Protein AF-A0A1Y3TPV0-F1 (afdb_monomer_lite)

Radius of gyration: 14.0 Å; chains: 1; bounding box: 34×34×33 Å

pLDDT: mean 83.7, std 12.56, range [51.34, 97.06]

Structure (mmCIF, N/CA/C/O backbone):
data_AF-A0A1Y3TPV0-F1
#
_entry.id   AF-A0A1Y3TPV0-F1
#
loop_
_atom_site.group_PDB
_atom_site.id
_atom_site.type_symbol
_atom_site.label_atom_id
_atom_site.label_alt_id
_atom_site.label_comp_id
_atom_site.label_asym_id
_atom_site.label_entity_id
_atom_site.label_seq_id
_atom_site.pdbx_PDB_ins_code
_atom_site.Cartn_x
_atom_site.Cartn_y
_atom_site.Cartn_z
_atom_site.occupancy
_atom_site.B_iso_or_equiv
_atom_site.auth_seq_id
_atom_site.auth_comp_id
_atom_site.auth_asym_id
_atom_site.auth_atom_id
_atom_site.pdbx_PDB_model_num
ATOM 1 N N . MET A 1 1 ? 15.309 3.501 -8.047 1.00 60.03 1 MET A N 1
ATOM 2 C CA . MET A 1 1 ? 16.041 2.598 -8.972 1.00 60.03 1 MET A CA 1
ATOM 3 C C . MET A 1 1 ? 16.658 3.480 -10.045 1.00 60.03 1 MET A C 1
ATOM 5 O O . MET A 1 1 ? 16.002 4.439 -10.403 1.00 60.03 1 MET A O 1
ATOM 9 N N . LYS A 1 2 ? 17.910 3.299 -10.492 1.00 57.00 2 LYS A N 1
ATOM 10 C CA . LYS A 1 2 ? 18.499 4.315 -11.390 1.00 57.00 2 LYS A CA 1
ATOM 11 C C . LYS A 1 2 ? 17.843 4.255 -12.780 1.00 57.00 2 LYS A C 1
ATOM 13 O O . LYS A 1 2 ? 18.025 3.264 -13.478 1.00 57.00 2 LYS A O 1
ATOM 18 N N . ASN A 1 3 ? 17.124 5.325 -13.120 1.00 75.00 3 ASN A N 1
ATOM 19 C CA . ASN A 1 3 ? 16.632 5.717 -14.446 1.00 75.00 3 ASN A CA 1
ATOM 20 C C . ASN A 1 3 ? 15.579 4.819 -15.114 1.00 75.00 3 ASN A C 1
ATOM 22 O O . ASN A 1 3 ? 15.450 4.871 -16.332 1.00 75.00 3 ASN A O 1
ATOM 26 N N . ASN A 1 4 ? 14.838 4.012 -14.358 1.00 85.62 4 ASN A N 1
ATOM 27 C CA . ASN A 1 4 ? 13.684 3.305 -14.912 1.00 85.62 4 ASN A CA 1
ATOM 28 C C . ASN A 1 4 ? 12.438 3.764 -14.189 1.00 85.62 4 ASN A C 1
ATOM 30 O O . ASN A 1 4 ? 12.425 3.745 -12.955 1.00 85.62 4 ASN A O 1
ATOM 34 N N . ASP A 1 5 ? 11.418 4.101 -14.965 1.00 94.00 5 ASP A N 1
ATOM 35 C CA . ASP A 1 5 ? 10.106 4.412 -14.436 1.00 94.00 5 ASP A CA 1
ATOM 36 C C . ASP A 1 5 ? 9.507 3.173 -13.765 1.00 94.00 5 ASP A C 1
ATOM 38 O O . ASP A 1 5 ? 9.747 2.026 -14.174 1.00 94.00 5 ASP A O 1
ATOM 42 N N . TYR A 1 6 ? 8.795 3.399 -12.670 1.00 93.50 6 TYR A N 1
ATOM 43 C CA . TYR A 1 6 ? 8.249 2.336 -11.845 1.00 93.50 6 TYR A CA 1
ATOM 44 C C . TYR A 1 6 ? 6.948 2.750 -11.174 1.00 93.50 6 TYR A C 1
ATOM 46 O O . TYR A 1 6 ? 6.688 3.925 -10.928 1.00 93.50 6 TYR A O 1
ATOM 54 N N . ASN A 1 7 ? 6.168 1.740 -10.816 1.00 94.00 7 ASN A N 1
ATOM 55 C CA . ASN A 1 7 ? 4.987 1.869 -9.984 1.00 94.00 7 ASN A CA 1
ATOM 56 C C . ASN A 1 7 ? 5.287 1.357 -8.572 1.00 94.00 7 ASN A C 1
ATOM 58 O O . ASN A 1 7 ? 6.044 0.393 -8.383 1.00 94.00 7 ASN A O 1
ATOM 62 N N . LEU A 1 8 ? 4.703 2.004 -7.568 1.00 93.75 8 LEU A N 1
ATOM 63 C CA . LEU A 1 8 ? 4.730 1.534 -6.190 1.00 93.75 8 LEU A CA 1
ATOM 64 C C . LEU A 1 8 ? 3.469 0.746 -5.883 1.00 93.75 8 LEU A C 1
ATOM 66 O O . LEU A 1 8 ? 2.361 1.215 -6.102 1.00 93.75 8 LEU A O 1
ATOM 70 N N . PHE A 1 9 ? 3.656 -0.432 -5.307 1.00 91.94 9 PHE A N 1
ATOM 71 C CA . PHE A 1 9 ? 2.584 -1.284 -4.823 1.00 91.94 9 PHE A CA 1
ATOM 72 C C . PHE A 1 9 ? 2.709 -1.417 -3.313 1.00 91.94 9 PHE A C 1
ATOM 74 O O . PHE A 1 9 ? 3.738 -1.855 -2.787 1.00 91.94 9 PHE A O 1
ATOM 81 N N . VAL A 1 10 ? 1.655 -1.014 -2.615 1.00 92.31 10 VAL A N 1
ATOM 82 C CA . VAL A 1 10 ? 1.565 -1.021 -1.160 1.00 92.31 10 VAL A CA 1
ATOM 83 C C . VAL A 1 10 ? 0.511 -2.035 -0.751 1.00 92.31 10 VAL A C 1
ATOM 85 O O . VAL A 1 10 ? -0.685 -1.762 -0.809 1.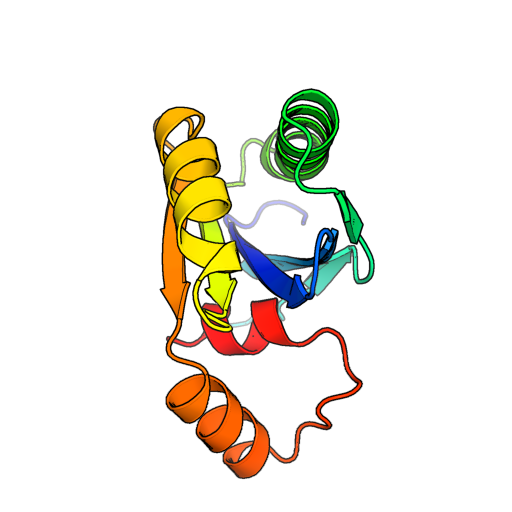00 92.31 10 VAL A O 1
ATOM 88 N N . GLY A 1 11 ? 0.967 -3.215 -0.345 1.00 89.88 11 GLY A N 1
ATOM 89 C CA . GLY A 1 11 ? 0.092 -4.243 0.209 1.00 89.88 11 GLY A CA 1
ATOM 90 C C . GLY A 1 11 ? -0.178 -3.967 1.680 1.00 89.88 11 GLY A C 1
ATOM 91 O O . GLY A 1 11 ? 0.772 -3.714 2.423 1.00 89.88 11 GLY A O 1
ATOM 92 N N . ILE A 1 12 ? -1.450 -3.990 2.077 1.00 88.81 12 ILE A N 1
ATOM 93 C CA . ILE A 1 12 ? -1.913 -3.721 3.440 1.00 88.81 12 ILE A CA 1
ATOM 94 C C . ILE A 1 12 ? -2.714 -4.926 3.946 1.00 88.81 12 ILE A C 1
ATOM 96 O O . ILE A 1 12 ? -3.820 -5.184 3.463 1.00 88.81 12 ILE A O 1
ATOM 100 N N . ASP A 1 13 ? -2.181 -5.600 4.964 1.00 83.94 13 ASP A N 1
ATOM 101 C CA . ASP A 1 13 ? -2.863 -6.649 5.722 1.00 83.94 13 ASP A CA 1
ATOM 102 C C . ASP A 1 13 ? -3.549 -6.040 6.944 1.00 83.94 13 ASP A C 1
ATOM 104 O O . ASP A 1 13 ? -2.905 -5.480 7.839 1.00 83.94 13 ASP A O 1
ATOM 108 N N . VAL A 1 14 ? -4.873 -6.134 6.988 1.00 80.81 14 VAL A N 1
ATOM 109 C CA . VAL A 1 14 ? -5.681 -5.593 8.079 1.00 80.81 14 VAL A CA 1
ATOM 110 C C . VAL A 1 14 ? -5.909 -6.662 9.140 1.00 80.81 14 VAL A C 1
ATOM 112 O O . VAL A 1 14 ? -6.444 -7.738 8.888 1.00 80.81 14 VAL A O 1
ATOM 115 N N . SER A 1 15 ? -5.603 -6.304 10.384 1.00 78.06 15 SER A N 1
ATOM 116 C CA . SER A 1 15 ? -5.978 -7.062 11.575 1.00 78.06 15 SER A CA 1
ATOM 117 C C . SER A 1 15 ? -6.775 -6.178 12.544 1.00 78.06 15 SER A C 1
ATOM 119 O O . SER A 1 15 ? -7.044 -5.001 12.288 1.00 78.06 15 SER A O 1
ATOM 121 N N . LYS A 1 16 ? -7.213 -6.732 13.680 1.00 81.62 16 LYS A N 1
ATOM 122 C CA . LYS A 1 16 ? -8.059 -6.003 14.636 1.00 81.62 16 LYS A CA 1
ATOM 123 C C . LYS A 1 16 ? -7.323 -4.783 15.217 1.00 81.62 16 LYS A C 1
ATOM 125 O O . LYS A 1 16 ? -6.500 -4.917 16.117 1.00 81.62 16 LYS A O 1
ATOM 130 N N . GLY A 1 17 ? -7.666 -3.590 14.725 1.00 82.19 17 GLY A N 1
ATOM 131 C CA . GLY A 1 17 ? -7.173 -2.294 15.216 1.00 82.19 17 GLY A CA 1
ATOM 132 C C . GLY A 1 17 ? -5.798 -1.860 14.692 1.00 82.19 17 GLY A C 1
ATOM 133 O O . GLY A 1 17 ? -5.338 -0.771 15.048 1.00 82.19 17 GLY A O 1
ATOM 134 N N . LYS A 1 18 ? -5.150 -2.673 13.853 1.00 88.56 18 LYS A N 1
ATOM 135 C CA . LYS A 1 18 ? -3.863 -2.364 13.220 1.00 88.56 18 LYS A CA 1
ATOM 136 C C . LYS A 1 18 ? -3.782 -2.984 11.832 1.00 88.56 18 LYS A C 1
ATOM 138 O O . LYS A 1 18 ? -4.404 -4.013 11.580 1.00 88.56 18 LYS A O 1
ATOM 143 N N . ALA A 1 19 ? -2.943 -2.419 10.984 1.00 88.38 19 ALA A N 1
ATOM 144 C CA . ALA A 1 19 ? -2.539 -3.046 9.742 1.00 88.38 19 ALA A CA 1
ATOM 145 C C . ALA A 1 19 ? -1.023 -3.157 9.664 1.00 88.38 19 ALA A C 1
ATOM 147 O O . ALA A 1 19 ? -0.302 -2.301 10.182 1.00 88.38 19 ALA A O 1
ATOM 148 N N . ASP A 1 20 ? -0.573 -4.218 9.015 1.00 88.69 20 ASP A N 1
ATOM 149 C CA . ASP A 1 20 ? 0.804 -4.420 8.601 1.00 88.69 20 ASP A CA 1
ATOM 150 C C . ASP A 1 20 ? 0.884 -4.170 7.083 1.00 88.69 20 ASP A C 1
ATOM 152 O O . ASP A 1 20 ? -0.095 -4.340 6.361 1.00 88.69 20 ASP A O 1
ATOM 156 N N . ALA A 1 21 ? 2.015 -3.670 6.590 1.00 89.94 21 ALA A N 1
ATOM 157 C CA . ALA A 1 21 ? 2.155 -3.277 5.194 1.00 89.94 21 ALA A CA 1
ATOM 158 C C . ALA A 1 21 ? 3.571 -3.475 4.649 1.00 89.94 21 ALA A C 1
ATOM 160 O O . ALA A 1 21 ? 4.569 -3.443 5.382 1.00 89.94 21 ALA A O 1
ATOM 161 N N . ALA A 1 22 ? 3.657 -3.607 3.328 1.00 91.19 22 ALA A N 1
ATOM 162 C CA . ALA A 1 22 ? 4.903 -3.678 2.577 1.00 91.19 22 ALA A CA 1
ATOM 163 C C . ALA A 1 22 ? 4.841 -2.783 1.335 1.00 91.19 22 ALA A C 1
ATOM 165 O O . ALA A 1 22 ? 3.781 -2.594 0.750 1.00 91.19 22 ALA A O 1
ATOM 166 N N . VAL A 1 23 ? 5.995 -2.247 0.934 1.00 92.75 23 VAL A N 1
ATOM 167 C CA . VAL A 1 23 ? 6.157 -1.372 -0.234 1.00 92.75 23 VAL A CA 1
ATOM 168 C C . VAL A 1 23 ? 7.074 -2.061 -1.232 1.00 92.75 23 VAL A C 1
ATOM 170 O O . VAL A 1 23 ? 8.261 -2.295 -0.955 1.00 92.75 23 VAL A O 1
ATOM 173 N N . LEU A 1 24 ? 6.520 -2.370 -2.395 1.00 92.31 24 LEU A N 1
ATOM 174 C CA . LEU A 1 24 ? 7.200 -2.971 -3.529 1.00 92.31 24 LEU A CA 1
ATOM 175 C C . LEU A 1 24 ? 7.299 -1.945 -4.655 1.00 92.31 24 LEU A C 1
ATOM 177 O O . LEU A 1 24 ? 6.301 -1.357 -5.048 1.00 92.31 24 LEU A O 1
ATOM 181 N N . ALA A 1 25 ? 8.498 -1.756 -5.191 1.00 92.69 25 ALA A N 1
ATOM 182 C CA . ALA A 1 25 ? 8.698 -1.002 -6.416 1.00 92.69 25 ALA A CA 1
ATOM 183 C C . ALA A 1 25 ? 8.806 -1.965 -7.595 1.00 92.69 25 ALA A C 1
ATOM 185 O O . ALA A 1 25 ? 9.608 -2.908 -7.568 1.00 92.69 25 ALA A O 1
ATOM 186 N N . VAL A 1 26 ? 8.008 -1.710 -8.625 1.00 91.31 26 VAL A N 1
ATOM 187 C CA . VAL A 1 26 ? 7.896 -2.543 -9.820 1.00 91.31 26 VAL A CA 1
ATOM 188 C C . VAL A 1 26 ? 8.252 -1.682 -11.027 1.00 91.31 26 VAL A C 1
ATOM 190 O O . VAL A 1 26 ? 7.491 -0.780 -11.368 1.00 91.31 26 VAL A O 1
ATOM 193 N N . PRO A 1 27 ? 9.425 -1.901 -11.641 1.00 91.88 27 PRO A N 1
ATOM 194 C CA . PRO A 1 27 ? 9.801 -1.208 -12.867 1.00 91.88 27 PRO A CA 1
ATOM 195 C C . PRO A 1 27 ? 8.841 -1.531 -14.015 1.00 91.88 27 PRO A C 1
ATOM 197 O O . PRO A 1 27 ? 8.462 -2.688 -14.182 1.00 91.88 27 PRO A O 1
ATOM 200 N N . GLU A 1 28 ? 8.561 -0.548 -14.871 1.00 89.38 28 GLU A N 1
ATOM 201 C CA . GLU A 1 28 ? 7.853 -0.765 -16.146 1.00 89.38 28 GLU A CA 1
ATOM 202 C C . GLU A 1 28 ? 8.654 -1.686 -17.081 1.00 89.38 28 GLU A C 1
ATOM 204 O O . GLU 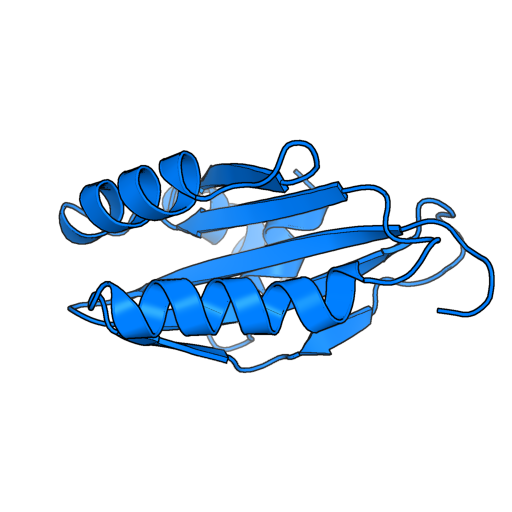A 1 28 ? 8.122 -2.496 -17.848 1.00 89.38 28 GLU A O 1
ATOM 209 N N . LEU A 1 29 ? 9.983 -1.599 -16.995 1.00 89.38 29 LEU A N 1
ATOM 210 C CA . LEU A 1 29 ? 10.879 -2.429 -17.779 1.00 89.38 29 LEU A CA 1
ATOM 211 C C . LEU A 1 29 ? 10.937 -3.857 -17.216 1.00 89.38 29 LEU A C 1
ATOM 213 O O . LEU A 1 29 ? 11.621 -4.126 -16.230 1.00 89.38 29 LEU A O 1
ATOM 217 N N . ARG A 1 30 ? 10.306 -4.801 -17.924 1.00 83.06 30 ARG A N 1
ATOM 218 C CA . ARG A 1 30 ? 10.202 -6.226 -17.540 1.00 83.06 30 ARG A CA 1
ATOM 219 C C . ARG A 1 30 ? 11.534 -6.946 -17.288 1.00 83.06 30 ARG A C 1
ATOM 221 O O . ARG A 1 30 ? 11.552 -7.966 -16.605 1.00 83.06 30 ARG A O 1
ATOM 228 N N . SER A 1 31 ? 12.646 -6.464 -17.847 1.00 87.00 31 SER A N 1
ATOM 229 C CA . SER A 1 31 ? 13.976 -7.047 -17.611 1.00 87.00 31 SER A CA 1
ATOM 230 C C . SER A 1 31 ? 14.553 -6.691 -16.237 1.00 87.00 31 SER A C 1
ATOM 232 O O . SER A 1 31 ? 15.517 -7.316 -15.788 1.00 87.00 31 SER A O 1
ATOM 234 N N . VAL A 1 32 ? 13.963 -5.713 -15.547 1.00 87.75 32 VAL A N 1
ATOM 235 C CA . VAL A 1 32 ? 14.372 -5.281 -14.215 1.00 87.75 32 VAL A CA 1
ATOM 236 C C . VAL A 1 32 ? 13.442 -5.915 -13.192 1.00 87.75 32 VAL A C 1
ATOM 238 O O . VAL A 1 32 ? 12.223 -5.796 -13.261 1.00 87.75 32 VAL A O 1
ATOM 241 N N . LYS A 1 33 ? 14.027 -6.609 -12.216 1.00 86.94 33 LYS A N 1
ATOM 242 C CA . LYS A 1 33 ? 13.244 -7.310 -11.198 1.00 86.94 33 LYS A CA 1
ATOM 243 C C . LYS A 1 33 ? 12.585 -6.323 -10.222 1.00 86.94 33 LYS A C 1
ATOM 245 O O . LYS A 1 33 ? 13.254 -5.372 -9.799 1.00 86.94 33 LYS A O 1
ATOM 250 N N . PRO A 1 34 ? 11.337 -6.587 -9.788 1.00 88.56 34 PRO A N 1
ATOM 251 C CA . PRO A 1 34 ? 10.718 -5.875 -8.679 1.00 88.56 34 PRO A CA 1
ATOM 252 C C . PRO A 1 34 ? 11.575 -5.922 -7.415 1.00 88.56 34 PRO A C 1
ATOM 254 O O . PRO A 1 34 ? 12.265 -6.911 -7.141 1.00 88.56 34 PRO A O 1
ATOM 257 N N . ARG A 1 35 ? 11.512 -4.861 -6.610 1.00 89.00 35 ARG A N 1
ATOM 258 C CA . ARG A 1 35 ? 12.287 -4.744 -5.374 1.00 89.00 35 ARG A CA 1
ATOM 259 C C . ARG A 1 35 ? 11.427 -4.219 -4.240 1.00 89.00 35 ARG A C 1
ATOM 261 O O . ARG A 1 35 ? 10.830 -3.154 -4.340 1.00 89.00 35 ARG A O 1
ATOM 268 N N . PHE A 1 36 ? 11.459 -4.911 -3.106 1.00 89.56 36 PHE A N 1
ATOM 269 C CA . PHE A 1 36 ? 10.905 -4.364 -1.872 1.00 89.56 36 PHE A CA 1
ATOM 270 C C . PHE A 1 36 ? 11.744 -3.177 -1.397 1.00 89.56 36 PHE A C 1
ATOM 272 O O . PHE A 1 36 ? 12.936 -3.321 -1.110 1.00 89.56 36 PHE A O 1
ATOM 279 N N . LEU A 1 37 ? 11.106 -2.014 -1.290 1.00 91.25 37 LEU A N 1
ATOM 280 C CA . LEU A 1 37 ? 11.680 -0.833 -0.646 1.00 91.25 37 LEU A CA 1
ATOM 281 C C . LEU A 1 37 ? 11.485 -0.899 0.868 1.00 91.25 37 LEU A C 1
ATOM 283 O O . LEU A 1 37 ? 12.331 -0.433 1.635 1.00 91.25 37 LEU A O 1
ATOM 287 N N . ARG A 1 38 ? 10.399 -1.545 1.306 1.00 91.06 38 ARG A N 1
ATOM 288 C CA . ARG A 1 38 ? 10.110 -1.786 2.715 1.00 91.06 38 ARG A CA 1
ATOM 289 C C . ARG A 1 38 ? 9.312 -3.075 2.877 1.00 91.06 38 ARG A C 1
ATOM 291 O O . ARG A 1 38 ? 8.262 -3.229 2.275 1.00 91.06 38 ARG A O 1
ATOM 298 N N . LYS A 1 39 ? 9.804 -3.993 3.711 1.00 86.00 39 LYS A N 1
ATOM 299 C CA . LYS A 1 39 ? 9.138 -5.282 3.986 1.00 86.00 39 LYS A CA 1
ATOM 300 C C . LYS A 1 39 ? 8.259 -5.281 5.239 1.00 86.00 39 LYS A C 1
ATOM 302 O O . LYS A 1 39 ? 7.534 -6.235 5.468 1.00 86.00 39 LYS A O 1
ATOM 307 N N . LYS A 1 40 ? 8.387 -4.255 6.086 1.00 87.75 40 LYS A N 1
ATOM 308 C CA . LYS A 1 40 ? 7.650 -4.150 7.348 1.00 87.75 40 LYS A CA 1
ATOM 309 C C . LYS A 1 40 ? 7.342 -2.693 7.676 1.00 87.75 40 LYS A C 1
ATOM 311 O O . LYS A 1 40 ? 8.238 -1.918 8.033 1.00 87.75 40 LYS A O 1
ATOM 316 N N . LEU A 1 41 ? 6.077 -2.343 7.534 1.00 90.69 41 LEU A N 1
ATOM 317 C CA . LEU A 1 41 ? 5.421 -1.141 8.033 1.00 90.69 41 LEU A CA 1
ATOM 318 C C . LEU A 1 41 ? 4.199 -1.586 8.823 1.00 90.69 41 LEU A C 1
ATOM 320 O O . LEU A 1 41 ? 3.668 -2.663 8.579 1.00 90.69 41 LEU A O 1
ATOM 324 N N . SER A 1 42 ? 3.769 -0.769 9.770 1.00 91.56 42 SER A N 1
ATOM 325 C CA . SER A 1 42 ? 2.549 -1.032 10.519 1.00 91.56 42 SER A CA 1
ATOM 326 C C . SER A 1 42 ? 1.947 0.278 10.981 1.00 91.56 42 SER A C 1
ATOM 328 O O . SER A 1 42 ? 2.696 1.189 11.334 1.00 91.56 42 SER A O 1
ATOM 330 N N . PHE A 1 43 ? 0.627 0.354 11.045 1.00 92.81 43 PHE A N 1
ATOM 331 C CA . PHE A 1 43 ? -0.082 1.514 11.574 1.00 92.81 43 PHE A CA 1
ATOM 332 C C . PHE A 1 43 ? -1.339 1.076 12.322 1.00 92.81 43 PHE A C 1
ATOM 334 O O . PHE A 1 43 ? -1.904 0.014 12.051 1.00 92.81 43 PHE A O 1
ATOM 341 N N . LYS A 1 44 ? -1.780 1.879 13.292 1.00 92.44 44 LYS A N 1
ATOM 342 C CA . LYS A 1 44 ? -3.063 1.659 13.971 1.00 92.44 44 LYS A CA 1
ATOM 343 C C . LYS A 1 44 ? -4.171 2.400 13.242 1.00 92.44 44 LYS A C 1
ATOM 345 O O . LYS A 1 44 ? -3.920 3.343 12.497 1.00 92.44 44 LYS A O 1
ATOM 350 N N . PHE A 1 45 ? -5.421 2.028 13.500 1.00 88.75 45 PHE A N 1
ATOM 351 C CA . PHE A 1 45 ? -6.590 2.698 12.908 1.00 88.75 45 PHE A CA 1
ATOM 352 C C . PHE A 1 45 ? -6.939 3.998 13.637 1.00 88.75 45 PHE A C 1
ATOM 354 O O . PHE A 1 45 ? -8.070 4.231 14.054 1.00 88.75 45 PHE A O 1
ATOM 361 N N . ILE A 1 46 ? -5.924 4.842 13.798 1.00 91.06 46 ILE A N 1
ATOM 362 C CA . ILE A 1 46 ? -5.982 6.183 14.362 1.00 91.06 46 ILE A CA 1
ATOM 363 C C . ILE A 1 46 ? -5.629 7.135 13.221 1.00 91.06 46 ILE A C 1
ATOM 365 O O . ILE A 1 46 ? -4.675 6.886 12.491 1.00 91.06 46 ILE A O 1
ATOM 369 N N . LYS A 1 47 ? -6.386 8.226 13.046 1.00 91.25 47 LYS A N 1
ATOM 370 C CA . LYS A 1 47 ? -6.191 9.152 11.913 1.00 91.25 47 LYS A CA 1
ATOM 371 C C . LYS A 1 47 ? -4.737 9.624 11.774 1.00 91.25 47 LYS A C 1
ATOM 373 O O . LYS A 1 47 ? -4.224 9.640 10.663 1.00 91.25 47 LYS A O 1
ATOM 378 N N . SER A 1 48 ? -4.081 9.965 12.886 1.00 94.88 48 SER A N 1
ATOM 379 C CA . SER A 1 48 ? -2.665 10.362 12.911 1.00 94.88 48 SER A CA 1
ATOM 380 C C . SER A 1 48 ? -1.750 9.278 12.349 1.00 94.88 48 SER A C 1
ATOM 382 O O . SER A 1 48 ? -0.922 9.569 11.495 1.00 94.88 48 SER A O 1
ATOM 384 N N . ASP A 1 49 ? -1.946 8.032 12.776 1.00 94.94 49 ASP A N 1
ATOM 385 C CA . ASP A 1 49 ? -1.120 6.893 12.378 1.00 94.94 49 ASP A CA 1
ATOM 386 C C . ASP A 1 49 ? -1.331 6.554 10.897 1.00 94.94 49 ASP A C 1
ATOM 388 O O . ASP A 1 49 ? -0.376 6.230 10.195 1.00 94.94 49 ASP A O 1
ATOM 392 N N . VAL A 1 50 ? -2.567 6.671 10.392 1.00 93.62 50 VAL A N 1
ATOM 393 C CA . VAL A 1 50 ? -2.854 6.477 8.961 1.00 93.62 50 VAL A CA 1
ATOM 394 C C . VAL A 1 50 ? -2.201 7.582 8.123 1.00 93.62 50 VAL A C 1
ATOM 396 O O . VAL A 1 50 ? -1.607 7.294 7.088 1.00 93.62 50 VAL A O 1
ATOM 399 N N . VAL A 1 51 ? -2.244 8.839 8.575 1.00 95.69 51 VAL A N 1
ATOM 400 C CA . VAL A 1 51 ? -1.566 9.956 7.891 1.00 95.69 51 VAL A CA 1
ATOM 401 C C . VAL A 1 51 ? -0.043 9.784 7.921 1.00 95.69 51 VAL A C 1
ATOM 403 O O . VAL A 1 51 ? 0.617 9.991 6.905 1.00 95.69 51 VAL A O 1
ATOM 406 N N . GLU A 1 52 ? 0.532 9.369 9.051 1.00 97.06 52 GLU A N 1
ATOM 407 C CA . GLU A 1 52 ? 1.965 9.079 9.163 1.00 97.06 52 GLU A CA 1
ATOM 408 C C . GLU A 1 52 ? 2.387 7.926 8.242 1.00 97.06 52 GLU A C 1
ATOM 410 O O . GLU A 1 52 ? 3.437 7.996 7.593 1.00 97.06 52 GLU A O 1
ATOM 415 N N . PHE A 1 53 ? 1.550 6.894 8.129 1.00 96.00 53 PHE A N 1
ATOM 416 C CA . PHE A 1 53 ? 1.740 5.805 7.179 1.00 96.00 53 PHE A CA 1
ATOM 417 C C . PHE A 1 53 ? 1.768 6.311 5.732 1.00 96.00 53 PHE A C 1
ATOM 419 O O . PHE A 1 53 ? 2.742 6.039 5.027 1.00 96.00 53 PHE A O 1
ATOM 426 N N . LEU A 1 54 ? 0.774 7.100 5.305 1.00 96.44 54 LEU A N 1
ATOM 427 C CA . LEU A 1 54 ? 0.733 7.673 3.953 1.00 96.44 54 LEU A CA 1
ATOM 428 C C . LEU A 1 54 ? 1.960 8.549 3.681 1.00 96.44 54 LEU A C 1
ATOM 430 O O . LEU A 1 54 ? 2.636 8.384 2.670 1.00 96.44 54 LEU A O 1
ATOM 434 N N . ASN A 1 55 ? 2.326 9.416 4.626 1.00 96.81 55 ASN A N 1
ATOM 435 C CA . ASN A 1 55 ? 3.523 10.250 4.515 1.00 96.81 55 ASN A CA 1
ATOM 436 C C . ASN A 1 55 ? 4.812 9.423 4.438 1.00 96.81 55 ASN A C 1
ATOM 438 O O . ASN A 1 55 ? 5.769 9.821 3.779 1.00 96.81 55 ASN A O 1
ATOM 442 N N . THR A 1 56 ? 4.856 8.266 5.098 1.00 96.06 56 THR A N 1
ATOM 443 C CA . THR A 1 56 ? 5.992 7.345 5.007 1.00 96.06 56 THR A CA 1
ATOM 444 C C . THR A 1 56 ? 6.060 6.668 3.644 1.00 96.06 56 THR A C 1
ATOM 446 O O . THR A 1 56 ? 7.150 6.579 3.084 1.00 96.06 56 THR A O 1
ATOM 449 N N . VAL A 1 57 ? 4.925 6.243 3.082 1.00 95.06 57 VAL A N 1
ATOM 450 C CA . VAL A 1 57 ? 4.859 5.703 1.715 1.00 95.06 57 VAL A CA 1
ATOM 451 C C . VAL A 1 57 ? 5.300 6.754 0.696 1.00 95.06 57 VAL A C 1
ATOM 453 O O . VAL A 1 57 ? 6.131 6.460 -0.159 1.00 95.06 57 VAL A O 1
ATOM 456 N N . ARG A 1 58 ? 4.856 8.003 0.856 1.00 95.75 58 ARG A N 1
ATOM 457 C CA . ARG A 1 58 ? 5.195 9.121 -0.038 1.00 95.75 58 ARG A CA 1
ATOM 458 C C . ARG A 1 58 ? 6.681 9.459 -0.093 1.00 95.75 58 ARG A C 1
ATOM 460 O O . ARG A 1 58 ? 7.170 9.956 -1.099 1.00 95.75 58 ARG A O 1
ATOM 467 N N . LYS A 1 59 ? 7.451 9.130 0.950 1.00 94.88 59 LYS A N 1
ATOM 468 C CA . LYS A 1 59 ? 8.923 9.241 0.898 1.00 94.88 59 LYS A CA 1
ATOM 469 C C . LYS A 1 59 ? 9.536 8.324 -0.163 1.00 94.88 59 LYS A C 1
ATOM 471 O O . LYS A 1 59 ? 10.631 8.613 -0.632 1.00 94.88 59 LYS A O 1
ATOM 476 N N . TYR A 1 60 ? 8.858 7.231 -0.514 1.00 91.38 60 TYR A N 1
ATOM 477 C CA . TYR A 1 60 ? 9.270 6.330 -1.585 1.00 91.38 60 TYR A CA 1
ATOM 478 C C . TYR A 1 60 ? 8.749 6.766 -2.959 1.00 91.38 60 TYR A C 1
ATOM 480 O O . TYR A 1 60 ? 9.404 6.443 -3.942 1.00 91.38 60 TYR A O 1
ATOM 488 N N . SER A 1 61 ? 7.621 7.487 -3.031 1.00 90.88 61 SER A N 1
ATOM 489 C CA . SER A 1 61 ? 7.057 7.989 -4.296 1.00 90.88 61 SER A CA 1
ATOM 490 C C . SER A 1 61 ? 7.589 9.360 -4.716 1.00 90.88 61 SER A C 1
ATOM 492 O O . SER A 1 61 ? 7.419 9.748 -5.862 1.00 90.88 61 SER A O 1
ATOM 494 N N . ASN A 1 62 ? 8.298 10.080 -3.839 1.00 89.12 62 ASN A N 1
ATOM 495 C CA . ASN A 1 62 ? 8.931 11.373 -4.145 1.00 89.12 62 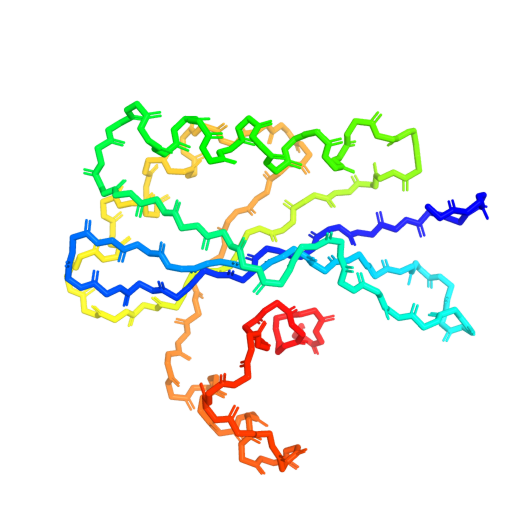ASN A CA 1
ATOM 496 C C . ASN A 1 62 ? 10.166 11.270 -5.079 1.00 89.12 62 ASN A C 1
ATOM 498 O O . ASN A 1 62 ? 11.088 12.083 -5.017 1.00 89.12 62 ASN A O 1
ATOM 502 N N . ASP A 1 63 ? 10.226 10.229 -5.903 1.00 86.88 63 ASP A N 1
ATOM 503 C CA . ASP A 1 63 ? 11.216 10.013 -6.953 1.00 86.88 63 ASP A CA 1
ATOM 504 C C . ASP A 1 63 ? 10.577 10.418 -8.285 1.00 86.88 63 ASP A C 1
ATOM 506 O O . ASP A 1 63 ? 9.461 10.001 -8.578 1.00 86.88 63 ASP A O 1
ATOM 510 N N . GLN A 1 64 ? 11.283 11.186 -9.116 1.00 89.19 64 GLN A N 1
ATOM 511 C CA . GLN A 1 64 ? 10.782 11.623 -10.428 1.00 89.19 64 GLN A CA 1
ATOM 512 C C . GLN A 1 64 ? 10.419 10.460 -11.373 1.00 89.19 64 GLN A C 1
ATOM 514 O O . GLN A 1 64 ? 9.718 10.672 -12.355 1.00 89.19 64 GLN A O 1
ATOM 519 N N . HIS A 1 65 ? 10.924 9.253 -11.098 1.00 91.88 65 HIS A N 1
ATOM 520 C CA . HIS A 1 65 ? 10.631 8.035 -11.856 1.00 91.88 65 HIS A CA 1
ATOM 521 C C . HIS A 1 65 ? 9.464 7.217 -11.282 1.00 91.88 65 HIS A C 1
ATOM 523 O O . HIS A 1 65 ? 9.103 6.185 -11.847 1.00 91.88 65 HIS A O 1
ATOM 529 N N . CYS A 1 66 ? 8.888 7.624 -10.149 1.00 93.62 66 CYS A N 1
ATOM 530 C CA . CYS A 1 66 ? 7.683 6.994 -9.627 1.00 93.62 66 CYS A CA 1
ATOM 531 C C . CYS A 1 66 ? 6.472 7.530 -10.395 1.00 93.62 66 CYS A C 1
ATOM 533 O O . CYS A 1 66 ? 6.160 8.715 -10.317 1.00 93.62 66 CYS A O 1
ATOM 535 N N . LEU A 1 67 ? 5.790 6.657 -11.134 1.00 94.19 67 LEU A N 1
ATOM 536 C CA . LEU A 1 67 ? 4.647 7.037 -11.967 1.00 94.19 67 LEU A CA 1
ATOM 537 C C . LEU A 1 67 ? 3.337 7.073 -11.180 1.00 94.19 67 LEU A C 1
ATOM 539 O O . LEU A 1 67 ? 2.502 7.949 -11.396 1.00 94.19 67 LEU A O 1
ATOM 543 N N . HIS A 1 68 ? 3.142 6.089 -10.302 1.00 95.31 68 HIS A N 1
ATOM 544 C CA . HIS A 1 68 ? 1.904 5.916 -9.555 1.00 95.31 68 HIS A CA 1
ATOM 545 C C . HIS A 1 68 ? 2.133 5.096 -8.283 1.00 95.31 68 HIS A C 1
ATOM 547 O O . HIS A 1 68 ? 3.035 4.251 -8.228 1.00 95.31 68 HIS A O 1
ATOM 553 N N . THR A 1 69 ? 1.291 5.310 -7.271 1.00 95.62 69 THR A N 1
ATOM 554 C CA . THR A 1 69 ? 1.255 4.485 -6.055 1.00 95.62 69 THR A CA 1
ATOM 555 C C . THR A 1 69 ? -0.101 3.808 -5.893 1.00 95.62 69 THR A C 1
ATOM 557 O O . THR A 1 69 ? -1.110 4.447 -5.608 1.00 95.62 69 THR A O 1
ATOM 560 N N . TYR A 1 70 ? -0.103 2.485 -5.997 1.00 93.81 70 TYR A N 1
ATOM 561 C CA . TYR A 1 70 ? -1.266 1.636 -5.789 1.00 93.81 70 TYR A CA 1
ATOM 562 C C . TYR A 1 70 ? -1.254 1.091 -4.365 1.00 93.81 70 TYR A C 1
ATOM 564 O O . TYR A 1 70 ? -0.402 0.281 -3.991 1.00 93.81 70 TYR A O 1
ATOM 572 N N . PHE A 1 71 ? -2.224 1.505 -3.563 1.00 92.50 71 PHE A N 1
ATOM 573 C CA . PHE A 1 71 ? -2.534 0.870 -2.293 1.00 92.50 71 PHE A CA 1
ATOM 574 C C . PHE A 1 71 ? -3.517 -0.261 -2.535 1.00 92.50 71 PHE A C 1
ATOM 576 O O . PHE A 1 71 ? -4.492 -0.119 -3.269 1.00 92.50 71 PHE A O 1
ATOM 583 N N . ALA A 1 72 ? -3.313 -1.385 -1.873 1.00 89.19 72 ALA A N 1
ATOM 584 C CA . ALA A 1 72 ? -4.263 -2.469 -1.949 1.00 89.19 72 ALA A CA 1
ATOM 585 C C . ALA A 1 72 ? -4.404 -3.135 -0.588 1.00 89.19 72 ALA A C 1
ATOM 587 O O . ALA A 1 72 ? -3.433 -3.524 0.063 1.00 89.19 72 ALA A O 1
ATOM 588 N N . LEU A 1 73 ? -5.652 -3.165 -0.138 1.00 87.06 73 LEU A N 1
ATOM 589 C CA . LEU A 1 73 ? -6.033 -3.488 1.222 1.00 87.06 73 LEU A CA 1
ATOM 590 C C . LEU A 1 73 ? -6.842 -4.778 1.225 1.00 87.06 73 LEU A C 1
ATOM 592 O O . LEU A 1 73 ? -7.911 -4.848 0.614 1.00 87.06 73 LEU A O 1
ATOM 596 N N . GLU A 1 74 ? -6.328 -5.792 1.915 1.00 79.50 74 GLU A N 1
ATOM 597 C CA . GLU A 1 74 ? -7.023 -7.063 2.085 1.00 79.50 74 GLU A CA 1
ATOM 598 C C . GLU A 1 74 ? -8.247 -6.869 3.002 1.00 79.50 74 GLU A C 1
ATOM 600 O O . GLU A 1 74 ? -8.143 -6.381 4.132 1.00 79.50 74 GLU A O 1
ATOM 605 N N . VAL A 1 75 ? -9.443 -7.196 2.501 1.00 72.00 75 VAL A N 1
ATOM 606 C CA . VAL A 1 75 ? -10.708 -6.963 3.215 1.00 72.00 75 VAL A CA 1
ATOM 607 C C . VAL A 1 75 ? -10.974 -8.090 4.212 1.00 72.00 75 VAL A C 1
ATOM 609 O O . VAL A 1 75 ? -11.647 -9.071 3.909 1.00 72.00 75 VAL A O 1
ATOM 612 N N . THR A 1 76 ? -10.511 -7.919 5.449 1.00 68.94 76 THR A N 1
ATOM 613 C CA . THR A 1 76 ? -10.785 -8.848 6.557 1.00 68.94 76 THR A CA 1
ATOM 614 C C . THR A 1 76 ? -11.942 -8.336 7.432 1.00 68.94 76 THR A C 1
ATOM 616 O O . THR A 1 76 ? -11.786 -7.810 8.537 1.00 68.94 76 THR A O 1
ATOM 619 N N . GLY A 1 77 ? -13.167 -8.461 6.918 1.00 66.38 77 GLY A N 1
ATOM 620 C CA . GLY A 1 77 ? -14.385 -8.085 7.648 1.00 66.38 77 GLY A CA 1
ATOM 621 C C . GLY A 1 77 ? -14.558 -6.574 7.874 1.00 66.38 77 GLY A C 1
ATOM 622 O O . GLY A 1 77 ? -14.026 -5.744 7.137 1.00 66.38 77 GLY A O 1
ATOM 623 N N . ILE A 1 78 ? -15.335 -6.201 8.899 1.00 67.00 78 ILE A N 1
ATOM 624 C CA . ILE A 1 78 ? -15.875 -4.835 9.086 1.00 67.00 78 ILE A CA 1
ATOM 625 C C . ILE A 1 78 ? -14.826 -3.740 9.351 1.00 67.00 78 ILE A C 1
ATOM 627 O O . ILE A 1 78 ? -15.116 -2.559 9.175 1.00 67.00 78 ILE A O 1
ATOM 631 N N . TYR A 1 79 ? -13.614 -4.099 9.785 1.00 66.81 79 TYR A N 1
ATOM 632 C CA . TYR A 1 79 ? -12.586 -3.121 10.171 1.00 66.81 79 TYR A CA 1
ATOM 633 C C . TYR A 1 79 ? -11.920 -2.434 8.969 1.00 66.81 79 TYR A C 1
ATOM 635 O O . TYR A 1 79 ? -11.378 -1.338 9.100 1.00 66.81 79 TYR A O 1
ATOM 643 N N . SER A 1 80 ? -11.997 -3.062 7.797 1.00 72.81 80 SER A N 1
ATOM 644 C CA . SER A 1 80 ? -11.362 -2.620 6.554 1.00 72.81 80 SER A CA 1
ATOM 645 C C . SER A 1 80 ? -12.034 -1.390 5.922 1.00 72.81 80 SER A C 1
ATOM 647 O O . SER A 1 80 ? -11.349 -0.540 5.358 1.00 72.81 80 SER A O 1
ATOM 649 N N . THR A 1 81 ? -13.357 -1.238 6.054 1.00 82.19 81 THR A N 1
ATOM 650 C CA . THR A 1 81 ? -14.137 -0.226 5.315 1.00 82.19 81 THR A CA 1
ATOM 651 C C . THR A 1 81 ? -13.814 1.213 5.723 1.00 82.19 81 THR A C 1
ATOM 653 O O . THR A 1 81 ? -13.678 2.087 4.863 1.00 82.19 81 THR A O 1
ATOM 656 N N . ASN A 1 82 ? -13.657 1.476 7.025 1.00 84.94 82 ASN A N 1
ATOM 657 C CA . ASN A 1 82 ? -13.362 2.826 7.521 1.00 84.94 82 ASN A CA 1
ATOM 658 C C . ASN A 1 82 ? -11.944 3.263 7.148 1.00 84.94 82 ASN A C 1
ATOM 660 O O . ASN A 1 82 ? -11.733 4.406 6.748 1.00 84.94 82 ASN A O 1
ATOM 664 N N . VAL A 1 83 ? -10.983 2.343 7.252 1.00 87.19 83 VAL A N 1
ATOM 665 C CA . VAL A 1 83 ? -9.584 2.587 6.884 1.00 87.19 83 VAL A CA 1
ATOM 666 C C . VAL A 1 83 ? -9.467 2.790 5.378 1.00 87.19 83 VAL A C 1
ATOM 668 O O . VAL A 1 83 ? -8.858 3.766 4.953 1.00 87.19 83 VAL A O 1
ATOM 671 N N . TYR A 1 84 ? -10.120 1.940 4.581 1.00 90.06 84 TYR A N 1
ATOM 672 C CA . TYR A 1 84 ? -10.186 2.085 3.129 1.00 90.06 84 TYR A CA 1
ATOM 673 C C . TYR A 1 84 ? -10.737 3.456 2.724 1.00 90.06 84 TYR A C 1
ATOM 675 O O . TYR A 1 84 ? -10.096 4.185 1.972 1.00 90.06 84 TYR A O 1
ATOM 683 N N . SER A 1 85 ? -11.896 3.838 3.270 1.00 90.81 85 SER A N 1
ATOM 684 C CA . SER A 1 85 ? -12.538 5.118 2.948 1.00 90.81 85 SER A CA 1
ATOM 685 C C . SER A 1 85 ? -11.665 6.305 3.345 1.00 90.81 85 SER A C 1
ATOM 687 O O . SER A 1 85 ? -11.564 7.272 2.595 1.00 90.81 85 SER A O 1
ATOM 689 N N . PHE A 1 86 ? -11.002 6.223 4.502 1.00 92.19 86 PHE A N 1
ATOM 690 C CA . PHE A 1 86 ? -10.103 7.275 4.959 1.00 92.19 86 PHE A CA 1
ATOM 691 C C . PHE A 1 86 ? -8.859 7.393 4.074 1.00 92.19 86 PHE A C 1
ATOM 693 O O . PHE A 1 86 ? -8.513 8.504 3.686 1.00 92.19 86 PHE A O 1
ATOM 700 N N . ILE A 1 87 ? -8.212 6.280 3.711 1.00 93.69 87 ILE A N 1
ATOM 701 C CA . ILE A 1 87 ? -7.071 6.309 2.785 1.00 93.69 87 ILE A CA 1
ATOM 702 C C . ILE A 1 87 ? -7.513 6.877 1.435 1.00 93.69 87 ILE A C 1
ATOM 704 O O . ILE A 1 87 ? -6.890 7.815 0.954 1.00 93.69 87 ILE A O 1
ATOM 708 N N . LYS A 1 88 ? -8.642 6.409 0.887 1.00 94.88 88 LYS A N 1
ATOM 709 C CA . LYS A 1 88 ? -9.189 6.883 -0.393 1.00 94.88 88 LYS A CA 1
ATOM 710 C C . LYS A 1 88 ? -9.420 8.395 -0.422 1.00 94.88 88 LYS A C 1
ATOM 712 O O . LYS A 1 88 ? -9.139 9.035 -1.425 1.00 94.88 88 LYS A O 1
ATOM 717 N N . GLN A 1 89 ? -9.921 8.969 0.671 1.00 95.50 89 GLN A N 1
ATOM 718 C CA . GLN A 1 89 ? -10.128 10.418 0.800 1.00 95.50 89 GLN A CA 1
ATOM 719 C C . GLN A 1 89 ? -8.824 11.218 0.912 1.00 95.50 89 GLN A C 1
ATOM 721 O O . GLN A 1 89 ? -8.841 12.425 0.694 1.00 95.50 89 GLN A O 1
ATOM 726 N N . ASN A 1 90 ? -7.720 10.571 1.289 1.00 95.69 90 ASN A N 1
ATOM 727 C CA . ASN A 1 90 ? -6.414 11.200 1.474 1.00 95.69 90 ASN A CA 1
ATOM 728 C C . ASN A 1 90 ? -5.419 10.856 0.356 1.00 95.69 90 ASN A C 1
ATOM 730 O O . ASN A 1 90 ? -4.273 11.294 0.452 1.00 95.69 90 ASN A O 1
ATOM 734 N N . CYS A 1 91 ? -5.823 10.091 -0.664 1.00 95.19 91 CYS A N 1
ATOM 735 C CA . CYS A 1 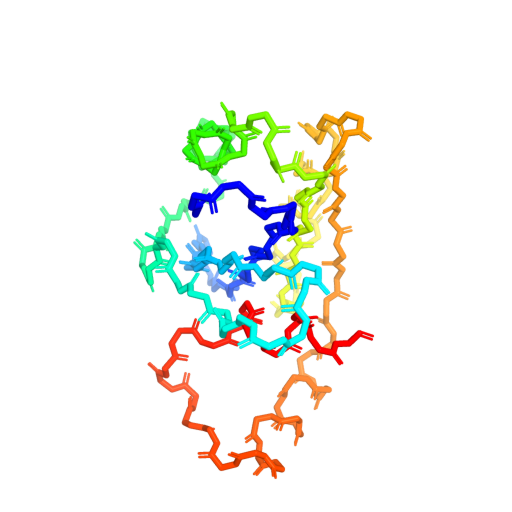91 ? -5.005 9.816 -1.842 1.00 95.19 91 CYS A CA 1
ATOM 736 C C . CYS A 1 91 ? -4.731 11.109 -2.623 1.00 95.19 91 CYS A C 1
ATOM 738 O O . CYS A 1 91 ? -5.628 11.929 -2.832 1.00 95.19 91 CYS A O 1
ATOM 740 N N . ASN A 1 92 ? -3.487 11.271 -3.066 1.00 94.50 92 ASN A N 1
ATOM 741 C CA . ASN A 1 92 ? -3.119 12.263 -4.072 1.00 94.50 92 ASN A CA 1
ATOM 742 C C . ASN A 1 92 ? -3.634 11.843 -5.463 1.00 94.50 92 ASN A C 1
ATOM 744 O O . ASN A 1 92 ? -4.145 10.743 -5.646 1.00 94.50 92 ASN A O 1
ATOM 748 N N . SER A 1 93 ? -3.494 12.711 -6.469 1.00 92.81 93 SER A N 1
ATOM 749 C CA . SER A 1 93 ? -3.941 12.429 -7.846 1.00 92.81 93 SER A CA 1
ATOM 750 C C . SER A 1 93 ? -3.216 11.257 -8.522 1.00 92.81 93 SER A C 1
ATOM 752 O O . SER A 1 93 ? -3.740 10.675 -9.465 1.00 92.81 93 SER A O 1
ATOM 754 N N . ASP A 1 94 ? -2.005 10.950 -8.068 1.00 93.12 94 ASP A N 1
ATOM 755 C CA . ASP A 1 94 ? -1.124 9.865 -8.511 1.00 93.12 94 ASP A CA 1
ATOM 756 C C . ASP A 1 94 ? -1.169 8.648 -7.566 1.00 93.12 94 ASP A C 1
ATOM 758 O O . ASP A 1 94 ? -0.307 7.767 -7.616 1.00 93.12 94 ASP A O 1
ATOM 762 N N . GLU A 1 95 ? -2.168 8.609 -6.684 1.00 96.38 95 GLU A N 1
ATOM 763 C CA . GLU A 1 95 ? -2.390 7.537 -5.726 1.00 96.38 95 GLU A CA 1
ATOM 764 C C . GLU A 1 95 ? -3.807 6.975 -5.877 1.00 96.38 95 GLU A C 1
ATOM 766 O O . GLU A 1 95 ? -4.781 7.720 -5.993 1.00 96.38 95 GLU A O 1
ATOM 771 N N . GLU A 1 96 ? -3.953 5.659 -5.757 1.00 94.69 96 GLU A N 1
ATOM 772 C CA . GLU A 1 96 ? -5.271 5.038 -5.645 1.00 94.69 96 GLU A CA 1
ATOM 773 C C . GLU A 1 96 ? -5.272 3.847 -4.691 1.00 94.69 96 GLU A C 1
ATOM 775 O O . GLU A 1 96 ? -4.234 3.246 -4.417 1.00 94.69 96 GLU A O 1
ATOM 780 N N . ILE A 1 97 ? -6.449 3.511 -4.155 1.00 92.31 97 ILE A N 1
ATOM 781 C CA . ILE A 1 97 ? -6.622 2.374 -3.250 1.00 92.31 97 ILE A CA 1
ATOM 782 C C . ILE A 1 97 ? -7.679 1.389 -3.748 1.00 92.31 97 ILE A C 1
ATOM 784 O O . ILE A 1 97 ? -8.838 1.745 -3.997 1.00 92.31 97 ILE A O 1
ATOM 788 N N . HIS A 1 98 ? -7.293 0.116 -3.765 1.00 88.94 98 HIS A N 1
ATOM 789 C CA . HIS A 1 98 ? -8.136 -1.021 -4.112 1.00 88.94 98 HIS A CA 1
ATOM 790 C C . HIS A 1 98 ? -8.429 -1.901 -2.901 1.00 88.94 98 HIS A C 1
ATOM 792 O O . HIS A 1 98 ? -7.610 -2.054 -1.994 1.00 88.94 98 HIS A O 1
ATOM 798 N N . GLN A 1 99 ? -9.619 -2.492 -2.889 1.00 85.69 99 GLN A N 1
ATOM 799 C CA . GLN A 1 99 ? -9.950 -3.570 -1.966 1.00 85.69 99 GLN A CA 1
ATOM 800 C C . GLN A 1 99 ? -9.630 -4.903 -2.627 1.00 85.69 99 GLN A C 1
ATOM 802 O O . GLN A 1 99 ? -10.029 -5.144 -3.764 1.00 85.69 99 GLN A O 1
ATOM 807 N N . LEU A 1 100 ? -8.956 -5.783 -1.897 1.00 80.06 100 LEU A N 1
ATOM 808 C CA . LEU A 1 100 ? -8.706 -7.144 -2.347 1.00 80.06 100 LEU A CA 1
ATOM 809 C C . LEU A 1 100 ? -9.617 -8.114 -1.619 1.00 80.06 100 LEU A C 1
ATOM 811 O O . LEU A 1 100 ? -9.788 -8.045 -0.399 1.00 80.06 100 LEU A O 1
ATOM 815 N N . ASN A 1 101 ? -10.138 -9.073 -2.375 1.00 76.94 101 ASN A N 1
ATOM 816 C CA . ASN A 1 101 ? -10.830 -10.215 -1.811 1.00 76.94 101 ASN A CA 1
ATOM 817 C C . ASN A 1 101 ? -9.805 -11.204 -1.223 1.00 76.94 101 ASN A C 1
ATOM 819 O O . ASN A 1 101 ? -8.963 -11.732 -1.951 1.00 76.94 101 ASN A O 1
ATOM 823 N N . THR A 1 102 ? -9.911 -11.488 0.077 1.00 74.38 102 THR A N 1
ATOM 824 C CA . THR A 1 102 ? -9.066 -12.453 0.800 1.00 74.38 102 THR A CA 1
ATOM 825 C C . THR A 1 102 ? -9.011 -13.833 0.136 1.00 74.38 102 THR A C 1
ATOM 827 O O . THR A 1 102 ? -7.940 -14.435 0.072 1.00 74.38 102 THR A O 1
ATOM 830 N N . ASP A 1 103 ? -10.117 -14.337 -0.419 1.00 76.38 103 ASP A N 1
ATOM 831 C CA . ASP A 1 103 ? -10.145 -15.646 -1.086 1.00 76.38 103 ASP A CA 1
ATOM 832 C C . ASP A 1 103 ? -9.306 -15.652 -2.365 1.00 76.38 103 ASP A C 1
ATOM 834 O O . ASP A 1 103 ? -8.647 -16.646 -2.678 1.00 76.38 103 ASP A O 1
ATOM 838 N N . PHE A 1 104 ? -9.307 -14.537 -3.102 1.00 75.19 104 PHE A N 1
ATOM 839 C CA . PHE A 1 104 ? -8.464 -14.378 -4.282 1.00 75.19 104 PHE A CA 1
ATOM 840 C C . PHE A 1 104 ? -6.985 -14.353 -3.887 1.00 75.19 104 PHE A C 1
ATOM 842 O O . PHE A 1 104 ? -6.188 -15.102 -4.450 1.00 75.19 104 PHE A O 1
ATOM 849 N N . VAL A 1 105 ? -6.632 -13.547 -2.879 1.00 73.88 105 VAL A N 1
ATOM 850 C CA . VAL A 1 105 ? -5.251 -13.426 -2.389 1.00 73.88 105 VAL A CA 1
ATOM 851 C C . VAL A 1 105 ? -4.732 -14.782 -1.899 1.00 73.88 105 VAL A C 1
ATOM 853 O O . VAL A 1 105 ? -3.626 -15.183 -2.257 1.00 73.88 105 VAL A O 1
ATOM 856 N N . ASN A 1 106 ? -5.537 -15.536 -1.144 1.00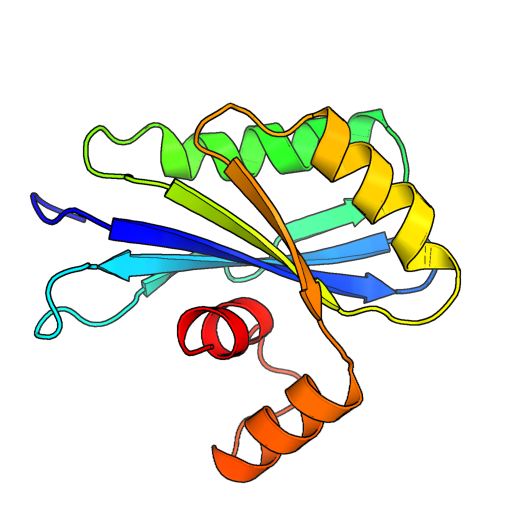 75.19 106 ASN A N 1
ATOM 857 C CA . ASN A 1 106 ? -5.153 -16.863 -0.656 1.00 75.19 106 ASN A CA 1
ATOM 858 C C . ASN A 1 106 ? -4.917 -17.864 -1.796 1.00 75.19 106 ASN A C 1
ATOM 860 O O . ASN A 1 106 ? -3.867 -18.503 -1.824 1.00 75.19 106 ASN A O 1
ATOM 864 N N . LYS A 1 107 ? -5.829 -17.952 -2.775 1.00 77.69 107 LYS A N 1
ATOM 865 C CA . LYS A 1 107 ? -5.654 -18.834 -3.945 1.00 77.69 107 LYS A CA 1
ATOM 866 C C . LYS A 1 107 ? -4.418 -18.468 -4.764 1.00 77.69 107 LYS A C 1
ATOM 868 O O . LYS A 1 107 ? -3.692 -19.348 -5.226 1.00 77.69 107 LYS A O 1
ATOM 873 N N . TRP A 1 108 ? -4.161 -17.173 -4.936 1.00 76.19 108 TRP A N 1
ATOM 874 C CA . TRP A 1 108 ? -2.984 -16.705 -5.657 1.00 76.19 108 TRP A CA 1
ATOM 875 C C . TRP A 1 108 ? -1.692 -17.110 -4.934 1.00 76.19 108 TRP A C 1
ATOM 877 O O . TRP A 1 108 ? -0.808 -17.693 -5.567 1.00 76.19 108 TRP A O 1
ATOM 887 N N . ARG A 1 109 ? -1.616 -16.907 -3.607 1.00 73.81 109 ARG A N 1
ATOM 888 C CA . ARG A 1 109 ? -0.478 -17.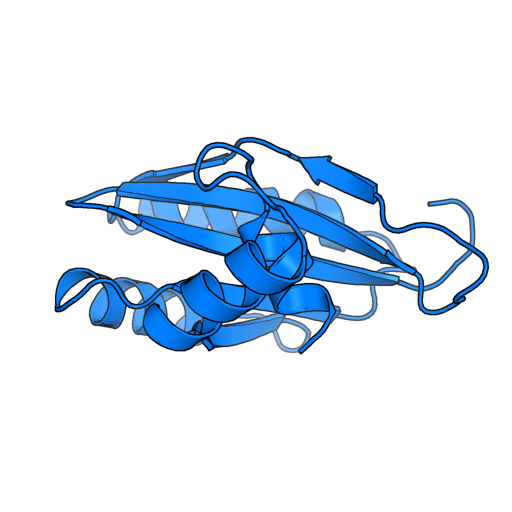339 -2.771 1.00 73.81 109 ARG A CA 1
ATOM 889 C C . ARG A 1 109 ? -0.209 -18.841 -2.911 1.00 73.81 109 ARG A C 1
ATOM 891 O O . ARG A 1 109 ? 0.936 -19.232 -3.141 1.00 73.81 109 ARG A O 1
ATOM 898 N N . GLU A 1 110 ? -1.252 -19.669 -2.828 1.00 79.56 110 GLU A N 1
ATOM 899 C CA . GLU A 1 110 ? -1.151 -21.127 -2.991 1.00 79.56 110 GLU A CA 1
ATOM 900 C C . GLU A 1 110 ? -0.579 -21.505 -4.362 1.00 79.56 110 GLU A C 1
ATOM 902 O O . GLU A 1 110 ? 0.383 -22.268 -4.440 1.00 79.56 110 GLU A O 1
ATOM 907 N N . SER A 1 111 ? -1.106 -20.917 -5.441 1.00 79.81 111 SER A N 1
ATOM 908 C CA . SER A 1 111 ? -0.660 -21.223 -6.810 1.00 79.81 111 SER A CA 1
ATOM 909 C C . SER A 1 111 ? 0.806 -20.867 -7.091 1.00 79.81 111 SER A C 1
ATOM 911 O O . SER A 1 111 ? 1.422 -21.464 -7.972 1.00 79.81 111 SER A O 1
ATOM 913 N N . HIS A 1 112 ? 1.384 -19.943 -6.320 1.00 75.06 112 HIS A N 1
ATOM 914 C CA . HIS A 1 112 ? 2.776 -19.514 -6.460 1.00 75.06 112 HIS A CA 1
ATOM 915 C C . HIS A 1 112 ? 3.708 -20.101 -5.381 1.00 75.06 112 HIS A C 1
ATOM 917 O O . HIS A 1 112 ? 4.881 -19.733 -5.332 1.00 75.06 112 HIS A O 1
ATOM 923 N N . ASN A 1 113 ? 3.225 -21.032 -4.542 1.00 76.25 113 ASN A N 1
ATOM 924 C CA . ASN A 1 113 ? 3.964 -21.634 -3.418 1.00 76.25 113 ASN A CA 1
ATOM 925 C C . ASN A 1 113 ? 4.513 -20.603 -2.419 1.00 76.25 113 ASN A C 1
ATOM 927 O O . ASN A 1 113 ? 5.650 -20.691 -1.950 1.00 76.25 113 ASN A O 1
ATOM 931 N N . ILE A 1 114 ? 3.690 -19.611 -2.096 1.00 70.31 114 ILE A N 1
ATOM 932 C CA . ILE A 1 114 ? 4.062 -18.496 -1.236 1.00 70.31 114 ILE A CA 1
ATOM 933 C C . ILE A 1 114 ? 3.472 -18.702 0.161 1.00 70.31 114 ILE A C 1
ATOM 935 O O . ILE A 1 114 ? 2.265 -18.874 0.324 1.00 70.31 114 ILE A O 1
ATOM 939 N N . SER A 1 115 ? 4.322 -18.648 1.192 1.00 66.56 115 SER A N 1
ATOM 940 C CA . SER A 1 115 ? 3.868 -18.734 2.585 1.00 66.56 115 SER A CA 1
ATOM 941 C C . SER A 1 115 ? 3.067 -17.496 2.993 1.00 66.56 115 SER A C 1
ATOM 943 O O . SER A 1 115 ? 3.473 -16.367 2.727 1.00 66.56 115 SER A O 1
ATOM 945 N N . LYS A 1 116 ? 1.994 -17.701 3.767 1.00 65.62 116 LYS A N 1
ATOM 946 C CA . LYS A 1 116 ? 1.202 -16.627 4.393 1.00 65.62 116 LYS A CA 1
ATOM 947 C C . LYS A 1 116 ? 2.024 -15.727 5.333 1.00 65.62 116 LYS A C 1
ATOM 949 O O . LYS A 1 116 ? 1.613 -14.616 5.632 1.00 65.62 116 LYS A O 1
ATOM 954 N N . SER A 1 117 ? 3.165 -16.209 5.829 1.00 58.78 117 SER A N 1
ATOM 955 C CA . SER A 1 117 ? 4.037 -15.471 6.754 1.00 58.78 117 SER A CA 1
ATOM 956 C C . SER A 1 117 ? 4.987 -14.477 6.080 1.00 58.78 117 SER A C 1
ATOM 958 O O . SER A 1 117 ? 5.706 -13.761 6.777 1.00 58.78 117 SER A O 1
ATOM 960 N N . ASP A 1 118 ? 5.086 -14.495 4.755 1.00 60.34 118 ASP A N 1
ATOM 961 C CA . ASP A 1 118 ? 6.017 -13.655 4.005 1.00 60.34 118 ASP A CA 1
ATOM 962 C C . ASP A 1 118 ? 5.261 -12.373 3.564 1.00 60.34 118 ASP A C 1
ATOM 964 O O . ASP A 1 118 ? 4.097 -12.490 3.181 1.00 60.34 118 ASP A O 1
ATOM 968 N N . PRO A 1 119 ? 5.832 -11.150 3.701 1.00 54.47 119 PRO A N 1
ATOM 969 C CA . PRO A 1 119 ? 5.177 -9.840 3.463 1.00 54.47 119 PRO A CA 1
ATOM 970 C C . PRO A 1 119 ? 4.730 -9.547 2.006 1.00 54.47 119 PRO A C 1
ATOM 972 O O . PRO A 1 119 ? 4.932 -8.454 1.471 1.00 54.47 119 PRO A O 1
ATOM 975 N N . LEU A 1 120 ? 4.129 -10.532 1.344 1.00 52.38 120 LEU A N 1
ATOM 976 C CA . LEU A 1 120 ? 3.867 -10.632 -0.089 1.00 52.38 120 LEU A CA 1
ATOM 977 C C . LEU A 1 120 ? 2.580 -10.012 -0.592 1.00 52.38 120 LEU A C 1
ATOM 979 O O . LEU A 1 120 ? 2.297 -10.140 -1.786 1.00 52.38 120 LEU A O 1
ATOM 983 N N . ASP A 1 121 ? 1.825 -9.313 0.243 1.00 58.44 121 ASP A N 1
ATOM 984 C CA . ASP A 1 121 ? 0.575 -8.707 -0.217 1.00 58.44 121 ASP A CA 1
ATOM 985 C C . ASP A 1 121 ? 0.862 -7.776 -1.393 1.00 58.44 121 ASP A C 1
ATOM 987 O O . ASP A 1 121 ? 0.252 -7.905 -2.449 1.00 58.44 121 ASP A O 1
ATOM 991 N N . ALA A 1 122 ? 1.934 -6.984 -1.301 1.00 52.69 122 ALA A N 1
ATOM 992 C CA . ALA A 1 122 ? 2.373 -6.102 -2.379 1.00 52.69 122 ALA A CA 1
ATOM 993 C C . ALA A 1 122 ? 2.771 -6.839 -3.677 1.00 52.69 122 ALA A C 1
ATOM 995 O O . ALA A 1 122 ? 2.505 -6.333 -4.763 1.00 52.69 122 ALA A O 1
ATOM 996 N N . GLN A 1 123 ? 3.393 -8.024 -3.589 1.00 54.69 123 GLN A N 1
ATOM 997 C CA . GLN A 1 123 ? 3.767 -8.819 -4.772 1.00 54.69 123 GLN A CA 1
ATOM 998 C C . GLN A 1 123 ? 2.547 -9.463 -5.431 1.00 54.69 123 GLN A C 1
ATOM 1000 O O . GLN A 1 123 ? 2.429 -9.417 -6.654 1.00 54.69 123 GLN A O 1
ATOM 1005 N N . THR A 1 124 ? 1.625 -9.981 -4.619 1.00 57.12 124 THR A N 1
ATOM 1006 C CA . THR A 1 124 ? 0.345 -10.525 -5.084 1.00 57.12 124 THR A CA 1
ATOM 1007 C C . THR A 1 124 ? -0.424 -9.461 -5.862 1.00 57.12 124 THR A C 1
ATOM 1009 O O . THR A 1 124 ? -0.841 -9.714 -6.983 1.00 57.12 124 THR A O 1
ATOM 1012 N N . ILE A 1 125 ? -0.513 -8.238 -5.327 1.00 54.53 125 ILE A N 1
ATOM 1013 C CA . ILE A 1 125 ? -1.214 -7.113 -5.967 1.00 54.53 125 ILE A CA 1
ATOM 1014 C C . ILE A 1 125 ? -0.503 -6.630 -7.228 1.00 54.53 125 ILE A C 1
ATOM 1016 O O . ILE A 1 125 ? -1.165 -6.330 -8.209 1.00 54.53 125 ILE A O 1
ATOM 1020 N N . SER A 1 126 ? 0.831 -6.573 -7.236 1.00 51.34 126 SER A N 1
ATOM 1021 C CA . SER A 1 126 ? 1.583 -6.049 -8.388 1.00 51.34 126 SER A CA 1
ATOM 1022 C C . SER A 1 126 ? 1.445 -6.839 -9.691 1.00 51.34 126 SER A C 1
ATOM 1024 O O . SER A 1 126 ? 1.997 -6.445 -10.715 1.00 51.34 126 SER A O 1
ATOM 1026 N N . THR A 1 127 ? 0.778 -7.988 -9.634 1.00 56.50 127 THR A N 1
ATOM 1027 C CA . THR A 1 127 ? 0.592 -8.898 -10.766 1.00 56.50 127 THR A CA 1
ATOM 1028 C C . THR A 1 127 ? -0.880 -9.132 -11.114 1.00 56.50 127 THR A C 1
ATOM 1030 O O . THR A 1 127 ? -1.153 -9.943 -11.999 1.00 56.50 127 THR A O 1
ATOM 1033 N N . ILE A 1 128 ? -1.804 -8.441 -10.429 1.00 51.78 128 ILE A N 1
ATOM 1034 C CA . ILE A 1 128 ? -3.233 -8.339 -10.777 1.00 51.78 128 ILE A CA 1
ATOM 1035 C C . ILE A 1 128 ? -3.391 -7.189 -11.768 1.00 51.78 128 ILE A C 1
ATOM 1037 O O . ILE A 1 128 ? -4.078 -7.404 -12.789 1.00 51.78 128 ILE A O 1
#

Secondary structure (DSSP, 8-state):
-TT--EEEEEEEEEETTEEEEEEEEEESSTTSPPEEEEEEEEEESSHHHHHHHHHHHHHHH-STTEEEEEEEEE--GGGHHHHHHHHHHH--TTEEEEEE-HHHHHHHHHHTT--TTSSTHHHHHTT-

Sequence (128 aa):
MKNNDYNLFVGIDVSKGKADAAVLAVPELRSVKPRFLRKKLSFKFIKSDVVEFLNTVRKYSNDQHCLHTYFALEVTGIYSTNVYSFIKQNCNSDEEIHQLNTDFVNKWRESHNISKSDPLDAQTISTI

Foldseek 3Di:
DPPFAWEWFKFWEDDDFKIWIWIKTGGPPPVDDIDTPGQTDMFGPDLVRLVVVVVVNVVVCPDPRHQAYEYEYEDPPDVRPVSQVSVQVVDDPRYHYYYDYPVLLVVQCVVVVHDPPGSCSRVSVVVD